Protein AF-A0AAV5QEA1-F1 (afdb_monomer_lite)

Secondary structure (DSSP, 8-state):
-HHHHHHHHHHHHHHHHHHHSTT-SSSTTS---GGG--HHHHHHHS-HHHHHHHHHHHHHHHHHHHHHHHHSHHHHH----HHHHHHHHHHHTGGGHHHHHIIIIIS--

Structure (mmCIF, N/CA/C/O backbone):
data_AF-A0AAV5QEA1-F1
#
_entry.id   AF-A0AAV5QEA1-F1
#
loop_
_atom_site.group_PDB
_atom_site.id
_atom_site.type_symbol
_atom_site.label_atom_id
_atom_site.label_alt_id
_atom_site.label_comp_id
_atom_site.label_asy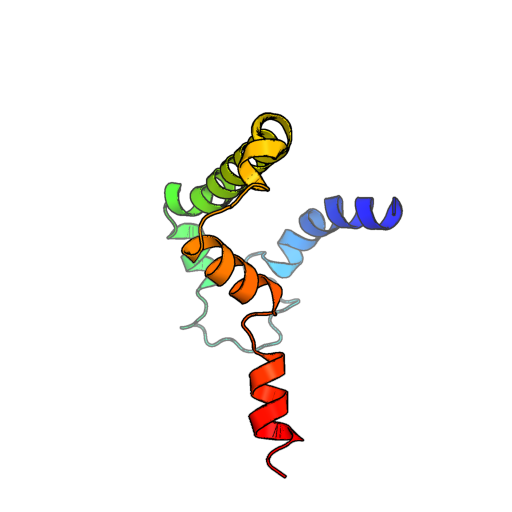m_id
_atom_site.label_entity_id
_atom_site.label_seq_id
_atom_site.pdbx_PDB_ins_code
_atom_site.Cartn_x
_atom_site.Cartn_y
_atom_site.Cartn_z
_atom_site.occupancy
_atom_site.B_iso_or_equiv
_atom_site.auth_seq_id
_atom_site.auth_comp_id
_atom_site.auth_asym_id
_atom_site.auth_atom_id
_atom_site.pdbx_PDB_model_num
ATOM 1 N N . MET A 1 1 ? 14.644 -17.846 8.907 1.00 85.56 1 MET A N 1
ATOM 2 C CA . MET A 1 1 ? 14.403 -16.396 8.727 1.00 85.56 1 MET A CA 1
ATOM 3 C C . MET A 1 1 ? 15.519 -15.703 7.960 1.00 85.56 1 MET A C 1
ATOM 5 O O . MET A 1 1 ? 15.199 -15.098 6.953 1.00 85.56 1 MET A O 1
ATOM 9 N N . MET A 1 2 ? 16.798 -15.847 8.339 1.00 94.62 2 MET A N 1
ATOM 10 C CA . MET A 1 2 ? 17.924 -15.179 7.650 1.00 94.62 2 MET A CA 1
ATOM 11 C C . MET A 1 2 ? 17.935 -15.387 6.123 1.00 94.62 2 MET A C 1
ATOM 13 O O . MET A 1 2 ? 17.987 -14.419 5.374 1.00 94.62 2 MET A O 1
ATOM 17 N N . ILE A 1 3 ? 17.813 -16.637 5.655 1.00 95.12 3 ILE A N 1
ATOM 18 C CA . ILE A 1 3 ? 17.825 -16.943 4.213 1.00 95.12 3 ILE A CA 1
ATOM 19 C C . ILE A 1 3 ? 16.619 -16.327 3.475 1.00 95.12 3 ILE A C 1
ATOM 21 O O . ILE A 1 3 ? 16.785 -15.749 2.407 1.00 95.12 3 ILE A O 1
ATOM 25 N N . LEU A 1 4 ? 15.421 -16.356 4.079 1.00 94.56 4 LEU A N 1
ATOM 26 C CA . LEU A 1 4 ? 14.220 -15.712 3.525 1.00 94.56 4 LEU A CA 1
ATOM 27 C C . LEU A 1 4 ? 14.360 -14.182 3.498 1.00 94.56 4 LEU A C 1
ATOM 29 O O . LEU A 1 4 ? 13.970 -13.557 2.518 1.00 94.56 4 LEU A O 1
ATOM 33 N N . ALA A 1 5 ? 14.936 -13.582 4.544 1.00 94.75 5 ALA A N 1
ATOM 34 C CA . ALA A 1 5 ? 15.161 -12.141 4.620 1.00 94.75 5 ALA A CA 1
ATOM 35 C C . ALA A 1 5 ? 16.139 -11.672 3.532 1.00 94.75 5 ALA A C 1
ATOM 37 O O . ALA A 1 5 ? 15.852 -10.702 2.832 1.00 94.75 5 ALA A O 1
ATOM 38 N N . MET A 1 6 ? 17.235 -12.409 3.310 1.00 95.25 6 MET A N 1
ATOM 39 C CA . MET A 1 6 ? 18.163 -12.133 2.206 1.00 95.25 6 MET A CA 1
ATOM 40 C C . MET A 1 6 ? 17.439 -12.180 0.857 1.00 95.25 6 MET A C 1
ATOM 42 O O . MET A 1 6 ? 17.550 -11.243 0.068 1.00 95.25 6 MET A O 1
ATOM 46 N N . PHE A 1 7 ? 16.624 -13.210 0.609 1.00 94.81 7 PHE A N 1
ATOM 47 C CA . PHE A 1 7 ? 15.841 -13.265 -0.624 1.00 94.81 7 PHE A CA 1
ATOM 48 C C . PHE A 1 7 ? 14.840 -12.105 -0.747 1.00 94.81 7 PHE A C 1
ATOM 50 O O . PHE A 1 7 ? 14.721 -11.538 -1.830 1.00 94.81 7 PHE A O 1
ATOM 57 N N . SER A 1 8 ? 14.185 -11.683 0.339 1.00 93.62 8 SER A N 1
ATOM 58 C CA . SER A 1 8 ? 13.232 -10.561 0.307 1.00 93.62 8 SER A CA 1
ATOM 59 C C . SER A 1 8 ? 13.866 -9.213 -0.067 1.00 93.62 8 SER A C 1
ATOM 61 O O . SER A 1 8 ? 13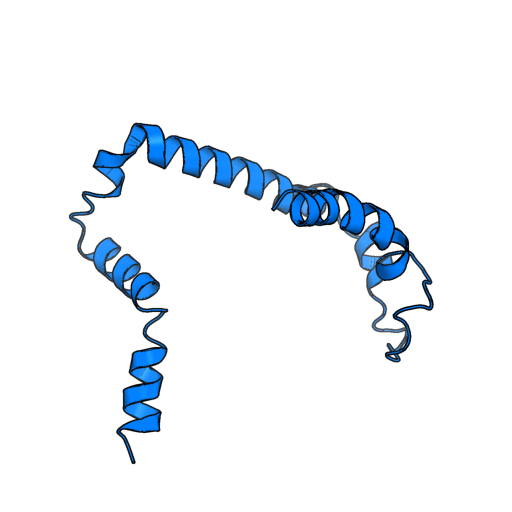.204 -8.388 -0.688 1.00 93.62 8 SER A O 1
ATOM 63 N N . ILE A 1 9 ? 15.150 -9.007 0.255 1.00 93.06 9 ILE A N 1
ATOM 64 C CA . ILE A 1 9 ? 15.884 -7.774 -0.068 1.00 93.06 9 ILE A CA 1
ATOM 65 C C . ILE A 1 9 ? 16.421 -7.823 -1.505 1.00 93.06 9 ILE A C 1
ATOM 67 O O . ILE A 1 9 ? 16.268 -6.864 -2.258 1.00 93.06 9 ILE A O 1
ATOM 71 N N . PHE A 1 10 ? 17.054 -8.934 -1.901 1.00 94.81 10 PHE A N 1
ATOM 72 C CA . PHE A 1 10 ? 17.828 -8.987 -3.147 1.00 94.81 10 PHE A CA 1
ATOM 73 C C . PHE A 1 10 ? 17.038 -9.461 -4.368 1.00 94.81 10 PHE A C 1
ATOM 75 O O . PHE A 1 10 ? 17.270 -8.965 -5.471 1.00 94.81 10 PHE A O 1
ATOM 82 N N . VAL A 1 11 ? 16.099 -10.399 -4.207 1.00 93.75 11 VAL A N 1
ATOM 83 C CA . VAL A 1 11 ? 15.400 -11.003 -5.357 1.00 93.75 11 VAL A CA 1
ATOM 84 C C . VAL A 1 11 ? 14.555 -9.969 -6.087 1.00 93.75 11 VAL A C 1
ATOM 86 O O . VAL A 1 11 ? 14.541 -9.967 -7.313 1.00 93.75 11 VAL A O 1
ATOM 89 N N . GLY A 1 12 ? 13.916 -9.046 -5.363 1.00 89.38 12 GLY A N 1
ATOM 90 C CA . GLY A 1 12 ? 13.123 -7.979 -5.977 1.00 89.38 12 GLY A CA 1
ATOM 91 C C . GLY A 1 12 ? 13.945 -7.078 -6.904 1.00 89.38 12 GLY A C 1
ATOM 92 O O . GLY A 1 12 ? 13.477 -6.724 -7.981 1.00 89.38 12 GLY A O 1
ATOM 93 N N . TYR A 1 13 ? 15.186 -6.755 -6.527 1.00 91.38 13 TYR A N 1
ATOM 94 C CA . TYR A 1 13 ? 16.080 -5.950 -7.361 1.00 91.38 13 TYR A CA 1
ATOM 95 C C . TYR A 1 13 ? 16.591 -6.734 -8.576 1.00 91.38 13 TYR A C 1
ATOM 97 O O . TYR A 1 13 ? 16.503 -6.244 -9.697 1.00 91.38 13 TYR A O 1
ATOM 105 N N . LEU A 1 14 ? 17.065 -7.969 -8.371 1.00 90.88 14 LEU A N 1
ATOM 106 C CA . LEU A 1 14 ? 17.605 -8.810 -9.449 1.00 90.88 14 LEU A CA 1
ATOM 107 C C . LEU A 1 14 ? 16.542 -9.202 -10.484 1.00 90.88 14 LEU A C 1
ATOM 109 O O . LEU A 1 14 ? 16.834 -9.297 -11.672 1.00 90.88 14 LEU A O 1
ATOM 113 N N . ALA A 1 15 ? 15.308 -9.430 -10.038 1.00 89.31 15 ALA A N 1
ATOM 114 C CA . ALA A 1 15 ? 14.211 -9.847 -10.899 1.00 89.31 15 ALA A CA 1
ATOM 115 C C . ALA A 1 15 ? 13.461 -8.673 -11.550 1.00 89.31 15 ALA A C 1
ATOM 117 O O . ALA A 1 15 ? 12.647 -8.904 -12.445 1.00 89.31 15 ALA A O 1
ATOM 118 N N . LYS A 1 16 ? 13.724 -7.426 -11.132 1.00 86.88 16 LYS A N 1
ATOM 119 C CA . LYS A 1 16 ? 13.032 -6.236 -11.643 1.00 86.88 16 LYS A CA 1
ATOM 120 C C . LYS A 1 16 ? 13.102 -6.164 -13.165 1.00 86.88 16 LYS A C 1
ATOM 122 O O . LYS A 1 16 ? 12.062 -6.072 -13.805 1.00 86.88 16 LYS A O 1
ATOM 127 N N . ASP A 1 17 ? 14.296 -6.263 -13.738 1.00 84.50 17 ASP A N 1
ATOM 128 C CA . ASP A 1 17 ? 14.468 -6.128 -15.186 1.00 84.50 17 ASP A CA 1
ATOM 129 C C . ASP A 1 17 ? 13.909 -7.334 -15.948 1.00 84.50 17 ASP A C 1
ATOM 131 O O . ASP A 1 17 ? 13.502 -7.176 -17.088 1.00 84.50 17 ASP A O 1
ATOM 135 N N . LEU A 1 18 ? 13.818 -8.515 -15.321 1.00 85.19 18 LEU A N 1
ATOM 136 C CA . LEU A 1 18 ? 13.235 -9.716 -15.932 1.00 85.19 18 LEU A CA 1
ATOM 137 C C . LEU A 1 18 ? 11.706 -9.622 -16.075 1.00 85.19 18 LEU A C 1
ATOM 139 O O . LEU A 1 18 ? 11.166 -10.052 -17.094 1.00 85.19 18 LEU A O 1
ATOM 143 N N . TYR A 1 19 ? 11.010 -9.065 -15.076 1.00 80.56 19 TYR A N 1
ATOM 144 C CA . TYR A 1 19 ? 9.539 -8.998 -15.053 1.00 80.56 19 TYR A CA 1
ATOM 145 C C . TYR A 1 19 ? 8.963 -7.640 -15.462 1.00 80.56 19 TYR A C 1
ATOM 147 O O . TYR A 1 19 ? 7.906 -7.596 -16.082 1.00 80.56 19 TYR A O 1
ATOM 155 N N . LEU A 1 20 ? 9.627 -6.543 -15.094 1.00 79.06 20 LEU A N 1
ATOM 156 C CA . LEU A 1 20 ? 9.169 -5.171 -15.330 1.00 79.06 20 LEU A CA 1
ATOM 157 C C . LEU A 1 20 ? 9.978 -4.454 -16.423 1.00 79.06 20 LEU A C 1
ATOM 159 O O . LEU A 1 20 ? 9.665 -3.317 -16.761 1.00 79.06 20 LEU A O 1
ATOM 163 N N . GLY A 1 21 ? 11.030 -5.078 -16.959 1.00 77.44 21 GLY A N 1
ATOM 164 C CA . GLY A 1 21 ? 11.815 -4.495 -18.041 1.00 77.44 21 GLY A CA 1
ATOM 165 C C . GLY A 1 21 ? 10.994 -4.331 -19.321 1.00 77.44 21 GLY A C 1
ATOM 166 O O . GLY A 1 21 ? 10.176 -5.180 -19.680 1.00 77.44 21 GLY A O 1
ATOM 167 N N . LEU A 1 22 ? 11.234 -3.237 -20.042 1.00 74.69 22 LEU A N 1
ATOM 168 C CA . LEU A 1 22 ? 10.596 -2.991 -21.332 1.00 74.69 22 LEU A CA 1
ATOM 169 C C . LEU A 1 22 ? 10.997 -4.084 -22.336 1.00 74.69 22 LEU A C 1
ATOM 171 O O . LEU A 1 22 ? 12.177 -4.278 -22.621 1.00 74.69 22 LEU A O 1
ATOM 175 N N . GLY A 1 23 ? 10.005 -4.784 -22.891 1.00 69.69 23 GLY A N 1
ATOM 176 C CA . GLY A 1 23 ? 10.221 -5.782 -23.943 1.00 69.69 23 GLY A CA 1
ATOM 177 C C . GLY A 1 23 ? 10.731 -7.147 -23.467 1.00 69.69 23 GLY A C 1
ATOM 178 O O . GLY A 1 23 ? 11.254 -7.903 -24.287 1.00 69.69 23 GLY A O 1
ATOM 179 N N . THR A 1 24 ? 10.591 -7.505 -22.185 1.00 71.06 24 THR A N 1
ATOM 180 C CA . THR A 1 24 ? 10.980 -8.848 -21.732 1.00 71.06 24 THR A CA 1
ATOM 181 C C . THR A 1 24 ? 10.050 -9.944 -22.256 1.00 71.06 24 THR A C 1
ATOM 183 O O . THR A 1 24 ? 8.835 -9.929 -22.079 1.00 71.06 24 THR A O 1
ATOM 186 N N . GLY A 1 25 ? 10.642 -10.954 -22.901 1.00 67.12 25 GLY A N 1
ATOM 187 C CA . GLY A 1 25 ? 9.920 -12.101 -23.466 1.00 67.12 25 GLY A CA 1
ATOM 188 C C . GLY A 1 25 ? 9.569 -13.207 -22.462 1.00 67.12 25 GLY A C 1
ATOM 189 O O . GLY A 1 25 ? 8.867 -14.143 -22.828 1.00 67.12 25 GLY A O 1
ATOM 190 N N . PHE A 1 26 ? 10.041 -13.126 -21.211 1.00 68.12 26 PHE A N 1
ATOM 191 C CA . PHE A 1 26 ? 9.867 -14.196 -20.216 1.00 68.12 26 PHE A CA 1
ATOM 192 C C . PHE A 1 26 ? 8.416 -14.359 -19.742 1.00 68.12 26 PHE A C 1
ATOM 194 O O . PHE A 1 26 ? 7.961 -15.486 -19.562 1.00 68.12 26 PHE A O 1
ATOM 201 N N . TYR A 1 27 ? 7.685 -13.255 -19.559 1.00 61.84 27 TYR A N 1
ATOM 202 C CA . TYR A 1 27 ? 6.283 -13.265 -19.113 1.00 61.84 27 TYR A CA 1
ATOM 203 C C . TYR A 1 27 ? 5.293 -12.824 -20.209 1.00 61.84 27 TYR A C 1
ATOM 205 O O . TYR A 1 27 ? 4.086 -12.788 -19.993 1.00 61.84 27 TYR A O 1
ATOM 213 N N . ASN A 1 28 ? 5.777 -12.571 -21.429 1.00 61.59 28 ASN A N 1
ATOM 214 C CA . ASN A 1 28 ? 4.952 -12.195 -22.584 1.00 61.59 28 ASN A CA 1
ATOM 215 C C . ASN A 1 28 ? 4.208 -13.396 -23.224 1.00 61.59 28 ASN A C 1
ATOM 217 O O . ASN A 1 28 ? 3.836 -13.355 -24.394 1.00 61.59 28 ASN A O 1
ATOM 221 N N . SER A 1 29 ? 4.017 -14.490 -22.473 1.00 58.38 29 SER A N 1
ATOM 222 C CA . SER A 1 29 ? 3.296 -15.699 -22.908 1.00 58.38 29 SER A CA 1
ATOM 223 C C . SER A 1 29 ? 1.775 -15.517 -22.914 1.00 58.38 29 SER A C 1
ATOM 225 O O . SER A 1 29 ? 1.061 -16.277 -23.569 1.00 58.38 29 SER A O 1
ATOM 227 N N . VAL A 1 30 ? 1.276 -14.487 -22.227 1.00 65.44 30 VAL A N 1
ATOM 228 C CA . VAL A 1 30 ? -0.111 -14.036 -22.323 1.00 65.44 30 VAL A CA 1
ATOM 229 C C . VAL A 1 30 ? -0.183 -12.994 -23.434 1.00 65.44 30 VAL A C 1
ATOM 231 O O . VAL A 1 30 ? 0.404 -11.921 -23.322 1.00 65.44 30 VAL A O 1
ATOM 234 N N . PHE A 1 31 ? -0.894 -13.307 -24.519 1.00 69.88 31 PHE A N 1
ATOM 235 C CA . PHE A 1 31 ? -1.117 -12.356 -25.605 1.00 69.88 31 PHE A CA 1
ATOM 236 C C . PHE A 1 31 ? -1.904 -11.147 -25.082 1.00 69.88 31 PHE A C 1
ATOM 238 O O . PHE A 1 31 ? -3.090 -11.250 -24.766 1.00 69.88 31 PHE A O 1
ATOM 245 N N . ILE A 1 32 ? -1.238 -9.997 -24.998 1.00 72.69 32 ILE A N 1
ATOM 246 C CA . ILE A 1 32 ? -1.857 -8.712 -24.681 1.00 72.69 32 ILE A CA 1
ATOM 247 C C . ILE A 1 32 ? -1.988 -7.951 -25.995 1.00 72.69 32 ILE A C 1
ATOM 249 O O . ILE A 1 32 ? -1.003 -7.717 -26.695 1.00 72.69 32 ILE A O 1
ATOM 253 N N . HIS A 1 33 ? -3.215 -7.571 -26.343 1.00 76.31 33 HIS A N 1
ATOM 254 C CA . HIS A 1 33 ? -3.457 -6.761 -27.530 1.00 76.31 33 HIS A CA 1
ATOM 255 C C . HIS A 1 33 ? -2.692 -5.424 -27.410 1.00 76.31 33 HIS A C 1
ATOM 257 O O . HIS A 1 33 ? -2.771 -4.796 -26.352 1.00 76.31 33 HIS A O 1
ATOM 263 N N . PRO A 1 34 ? -1.999 -4.944 -28.462 1.00 70.94 34 PRO A N 1
ATOM 264 C CA . PRO A 1 34 ? -1.138 -3.756 -28.395 1.00 70.94 34 PRO A CA 1
ATOM 265 C C . PRO A 1 34 ? -1.859 -2.493 -27.897 1.00 70.94 34 PRO A C 1
ATOM 267 O O . 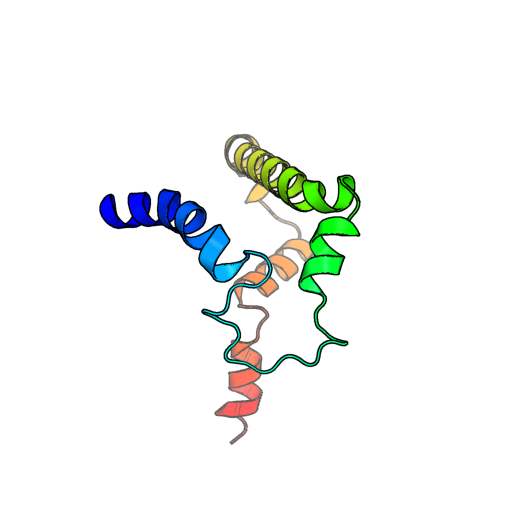PRO A 1 34 ? -1.269 -1.705 -27.169 1.00 70.94 34 PRO A O 1
ATOM 270 N N . ASN A 1 35 ? -3.155 -2.342 -28.194 1.00 76.00 35 ASN A N 1
ATOM 271 C CA . ASN A 1 35 ? -3.971 -1.224 -27.689 1.00 76.00 35 ASN A CA 1
ATOM 272 C C . ASN A 1 35 ? -4.174 -1.213 -26.160 1.00 76.00 35 ASN A C 1
ATOM 274 O O . ASN A 1 35 ? -4.605 -0.201 -25.625 1.00 76.00 35 ASN A O 1
ATOM 278 N N . ASN A 1 36 ? -3.897 -2.318 -25.463 1.00 75.75 36 ASN A N 1
ATOM 279 C CA . ASN A 1 36 ? -4.031 -2.433 -24.007 1.00 75.75 36 ASN A CA 1
ATOM 280 C C . ASN A 1 36 ? -2.665 -2.489 -23.305 1.00 75.75 36 ASN A C 1
ATOM 282 O O . ASN A 1 36 ? -2.588 -2.810 -22.118 1.00 75.75 36 ASN A O 1
ATOM 286 N N . LEU A 1 37 ? -1.575 -2.218 -24.027 1.00 74.75 37 LEU A N 1
ATOM 287 C CA . LEU A 1 37 ? -0.218 -2.292 -23.499 1.00 74.75 37 LEU A CA 1
ATOM 288 C C . LEU A 1 37 ? 0.145 -0.971 -22.804 1.00 74.75 37 LEU A C 1
ATOM 290 O O . LEU A 1 37 ? 0.935 -0.171 -23.293 1.00 74.75 37 LEU A O 1
ATOM 294 N N . SER A 1 38 ? -0.452 -0.745 -21.633 1.00 74.25 38 SER A N 1
ATOM 295 C CA . SER A 1 38 ? -0.329 0.501 -20.863 1.00 74.25 38 SER A CA 1
ATOM 296 C C . SER A 1 38 ? 0.985 0.641 -20.087 1.00 74.25 38 SER A C 1
ATOM 298 O O . SER A 1 38 ? 1.234 1.677 -19.478 1.00 74.25 38 SER A O 1
ATOM 300 N N . MET A 1 39 ? 1.858 -0.369 -20.099 1.00 74.56 39 MET A N 1
ATOM 301 C CA . MET A 1 39 ? 3.064 -0.386 -19.267 1.00 74.56 39 MET A CA 1
ATOM 302 C C . MET A 1 39 ? 4.031 0.762 -19.595 1.00 74.56 39 MET A C 1
ATOM 304 O O . MET A 1 39 ? 4.423 1.497 -18.690 1.00 74.56 39 MET A O 1
ATOM 308 N N . MET A 1 40 ? 4.331 0.998 -20.879 1.00 70.94 40 MET A N 1
ATOM 309 C CA . MET A 1 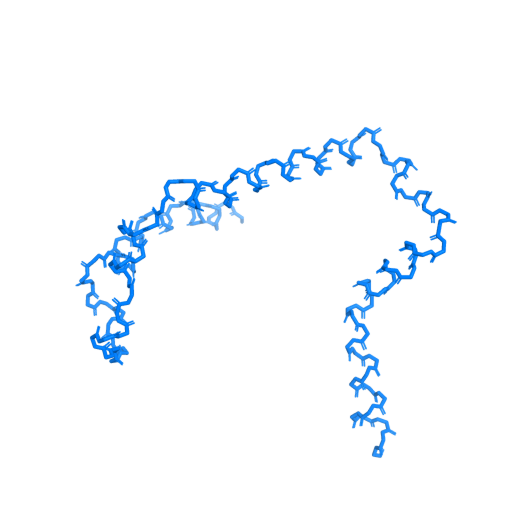40 ? 5.141 2.156 -21.291 1.00 70.94 40 MET A CA 1
ATOM 310 C C . MET A 1 40 ? 4.453 3.477 -20.949 1.00 70.94 40 MET A C 1
ATOM 312 O O . MET A 1 40 ? 5.082 4.387 -20.417 1.00 70.94 40 MET A O 1
ATOM 316 N N . GLU A 1 41 ? 3.153 3.581 -21.216 1.00 70.81 41 GLU A N 1
ATOM 317 C CA . GLU A 1 41 ? 2.408 4.808 -20.945 1.00 70.81 41 GLU A CA 1
ATOM 318 C C . GLU A 1 41 ? 2.427 5.147 -19.454 1.00 70.81 41 GLU A C 1
ATOM 320 O O . GLU A 1 41 ? 2.646 6.302 -19.102 1.00 70.81 41 GLU A O 1
ATOM 325 N N . THR A 1 42 ? 2.289 4.163 -18.562 1.00 79.94 42 THR A N 1
ATOM 326 C CA . THR A 1 42 ? 2.315 4.397 -17.112 1.00 79.94 42 THR A CA 1
ATOM 327 C C . THR A 1 42 ? 3.662 4.911 -16.606 1.00 79.94 42 THR A C 1
ATOM 329 O O . THR A 1 42 ? 3.678 5.810 -15.770 1.00 79.94 42 THR A O 1
ATOM 332 N N . GLU A 1 43 ? 4.798 4.429 -17.120 1.00 81.00 43 GLU A N 1
ATOM 333 C CA . GLU A 1 43 ? 6.110 4.894 -16.648 1.00 81.00 43 GLU A CA 1
ATOM 334 C C . GLU A 1 43 ? 6.394 6.363 -16.994 1.00 81.00 43 GLU A C 1
ATOM 336 O O . GLU A 1 43 ? 6.999 7.070 -16.180 1.00 81.00 43 GLU A O 1
ATOM 341 N N . PHE A 1 44 ? 5.941 6.825 -18.165 1.00 79.69 44 PHE A N 1
ATOM 342 C CA . PHE A 1 44 ? 6.246 8.162 -18.688 1.00 79.69 44 PHE A CA 1
ATOM 343 C C . PHE A 1 44 ? 5.137 9.203 -18.462 1.00 79.69 44 PHE A C 1
ATOM 345 O O . PHE A 1 44 ? 5.438 10.392 -18.385 1.00 79.69 44 PHE A O 1
ATOM 352 N N . SER A 1 45 ? 3.868 8.793 -18.344 1.00 83.25 45 SER A N 1
ATOM 353 C CA . SER A 1 45 ? 2.731 9.719 -18.174 1.00 83.25 45 SER A CA 1
ATOM 354 C C . SER A 1 45 ? 2.482 10.146 -16.726 1.00 83.25 45 SER A C 1
ATOM 356 O O . SER A 1 45 ? 1.860 11.183 -16.483 1.00 83.25 45 SER A O 1
ATOM 358 N N . LEU A 1 46 ? 2.951 9.366 -15.747 1.00 86.19 46 LEU A N 1
ATOM 359 C CA . LEU A 1 46 ? 2.700 9.638 -14.335 1.00 86.19 46 LEU A CA 1
ATOM 360 C C . LEU A 1 46 ? 3.530 10.834 -13.850 1.00 86.19 46 LEU A C 1
ATOM 362 O O . LEU A 1 46 ? 4.760 10.789 -13.797 1.00 86.19 46 LEU A O 1
ATOM 366 N N . GLY A 1 47 ? 2.843 11.892 -13.412 1.00 88.12 47 GLY A N 1
ATOM 367 C CA . GLY A 1 47 ? 3.477 13.030 -12.750 1.00 88.12 47 GLY A CA 1
ATOM 368 C C . GLY A 1 47 ? 4.232 12.615 -11.479 1.00 88.12 47 GLY A C 1
ATOM 369 O O . GLY A 1 47 ? 3.806 11.723 -10.740 1.00 88.12 47 GLY A O 1
ATOM 370 N N . SER A 1 48 ? 5.341 13.299 -11.189 1.00 86.94 48 SER A N 1
ATOM 371 C CA . SER A 1 48 ? 6.241 12.976 -10.069 1.00 86.94 48 SER A CA 1
ATOM 372 C C . SER A 1 48 ? 5.535 12.905 -8.709 1.00 86.94 48 SER A C 1
ATOM 374 O O . SER A 1 48 ? 5.840 12.025 -7.904 1.00 86.94 48 SER A O 1
ATOM 376 N N . LEU A 1 49 ? 4.551 13.778 -8.470 1.00 90.81 49 LEU A N 1
ATOM 377 C CA . LEU A 1 49 ? 3.758 13.796 -7.238 1.00 90.81 49 LEU A CA 1
ATOM 378 C C . LEU A 1 49 ? 2.965 12.499 -7.036 1.00 90.81 49 LEU A C 1
ATOM 380 O O . LEU A 1 49 ? 3.001 11.934 -5.948 1.00 90.81 49 LEU A O 1
ATOM 384 N N . ILE A 1 50 ? 2.296 11.995 -8.077 1.00 90.69 50 ILE A N 1
ATOM 385 C CA . ILE A 1 50 ? 1.489 10.764 -7.999 1.00 90.69 50 ILE A CA 1
ATOM 386 C C . ILE A 1 50 ? 2.398 9.554 -7.756 1.00 90.69 50 ILE A C 1
ATOM 388 O O . ILE A 1 50 ? 2.046 8.662 -6.990 1.00 90.69 50 ILE A O 1
ATOM 392 N N . LYS A 1 51 ? 3.602 9.554 -8.342 1.00 88.81 51 LYS A N 1
ATOM 393 C CA . LYS A 1 51 ? 4.599 8.490 -8.155 1.00 88.81 51 LYS A CA 1
ATOM 394 C C . LYS A 1 51 ? 5.156 8.437 -6.728 1.00 88.81 51 LYS A C 1
ATOM 396 O O . LYS A 1 51 ? 5.421 7.355 -6.214 1.00 88.81 51 LYS A O 1
ATOM 401 N N . LEU A 1 52 ? 5.333 9.593 -6.086 1.00 92.94 52 LEU A N 1
ATOM 402 C CA . LEU A 1 52 ? 5.876 9.697 -4.726 1.00 92.94 52 LEU A CA 1
ATOM 403 C C . LEU A 1 52 ? 4.811 9.582 -3.630 1.00 92.94 52 LEU A C 1
ATOM 405 O O . LEU A 1 52 ? 5.144 9.249 -2.493 1.00 92.94 52 LEU A O 1
ATOM 409 N N . LEU A 1 53 ? 3.542 9.836 -3.950 1.00 94.31 53 LEU A N 1
ATOM 410 C CA . LEU A 1 53 ? 2.449 9.857 -2.980 1.00 94.31 53 LEU A CA 1
ATOM 411 C C . LEU A 1 53 ? 2.315 8.552 -2.170 1.00 94.31 53 LEU A C 1
ATOM 413 O O . LEU A 1 53 ? 2.240 8.654 -0.944 1.00 94.31 53 LEU A O 1
ATOM 417 N N . PRO A 1 54 ? 2.368 7.340 -2.766 1.00 93.88 54 PRO A N 1
ATOM 418 C CA . PRO A 1 54 ? 2.317 6.096 -1.996 1.00 93.88 54 PRO A CA 1
ATOM 419 C C . PRO A 1 54 ? 3.471 5.970 -0.994 1.00 93.88 54 PRO A C 1
ATOM 421 O O . PRO A 1 54 ? 3.267 5.533 0.139 1.00 93.88 54 PRO A O 1
ATOM 424 N N . LEU A 1 55 ? 4.674 6.402 -1.384 1.00 95.44 55 LEU A N 1
ATOM 425 C CA . LEU A 1 55 ? 5.860 6.346 -0.533 1.00 95.44 55 LEU A CA 1
ATOM 426 C C . LEU A 1 55 ? 5.736 7.315 0.645 1.00 95.44 55 LEU A C 1
ATOM 428 O O . LEU A 1 55 ? 5.883 6.897 1.793 1.00 95.44 55 LEU A O 1
ATOM 432 N N . ILE A 1 56 ? 5.389 8.577 0.377 1.00 96.62 56 ILE A N 1
ATOM 433 C CA . ILE A 1 56 ? 5.202 9.592 1.422 1.00 96.62 56 ILE A CA 1
ATOM 434 C C . ILE A 1 56 ? 4.110 9.147 2.399 1.00 96.62 56 ILE A C 1
ATOM 436 O O . ILE A 1 56 ? 4.327 9.181 3.608 1.00 96.62 56 ILE A O 1
ATOM 440 N N . MET A 1 57 ? 2.972 8.658 1.896 1.00 96.69 57 MET A N 1
ATOM 441 C CA . MET A 1 57 ? 1.883 8.175 2.746 1.00 96.69 57 MET A CA 1
ATOM 442 C C . MET A 1 57 ? 2.302 6.977 3.601 1.00 96.69 57 MET A C 1
ATOM 444 O O . MET A 1 57 ? 1.988 6.954 4.787 1.00 96.69 57 MET A O 1
ATOM 448 N N . SER A 1 58 ? 3.054 6.015 3.058 1.00 96.56 58 SER A N 1
ATOM 449 C CA . SER A 1 58 ? 3.510 4.848 3.830 1.00 96.56 58 SER A CA 1
ATOM 450 C C . SER A 1 58 ? 4.444 5.220 4.993 1.00 96.56 58 SER A C 1
ATOM 452 O O . SER A 1 58 ? 4.312 4.695 6.102 1.00 96.56 58 SER A O 1
ATOM 454 N N . VAL A 1 59 ? 5.355 6.173 4.779 1.00 96.94 59 VAL A N 1
ATOM 455 C CA . VAL A 1 59 ? 6.300 6.628 5.810 1.00 96.94 59 VAL A CA 1
ATOM 456 C C . VAL A 1 59 ? 5.587 7.498 6.847 1.00 96.94 59 VAL A C 1
ATOM 458 O O . VAL A 1 59 ? 5.762 7.305 8.050 1.00 96.94 59 VAL A O 1
ATOM 461 N N . MET A 1 60 ? 4.721 8.413 6.407 1.00 97.62 60 MET A N 1
ATOM 462 C CA . MET A 1 60 ? 3.933 9.257 7.311 1.00 97.62 60 MET A CA 1
ATOM 463 C C . MET A 1 60 ? 2.989 8.422 8.182 1.00 97.62 60 MET A C 1
ATOM 465 O O . MET A 1 60 ? 2.932 8.612 9.392 1.00 97.62 60 MET A O 1
ATOM 469 N N . LEU A 1 61 ? 2.283 7.453 7.599 1.00 96.75 61 LEU A N 1
ATOM 470 C CA . LEU A 1 61 ? 1.331 6.637 8.347 1.00 96.75 61 LEU A CA 1
ATOM 471 C C . LEU A 1 61 ? 2.033 5.685 9.326 1.00 96.75 61 LEU A C 1
ATOM 473 O O . LEU A 1 61 ? 1.550 5.505 10.440 1.00 96.75 61 LEU A O 1
ATOM 477 N N . SER A 1 62 ? 3.184 5.113 8.953 1.00 96.44 62 SER A N 1
ATOM 478 C CA . SER A 1 62 ? 3.947 4.231 9.851 1.00 96.44 62 SER A CA 1
ATOM 479 C C . SER A 1 62 ? 4.525 4.983 11.053 1.00 96.44 62 SER A C 1
ATOM 481 O O . SER A 1 62 ? 4.416 4.508 12.182 1.00 96.44 62 SER A O 1
ATOM 483 N N . THR A 1 63 ? 5.065 6.185 10.840 1.00 95.62 63 THR A N 1
ATOM 484 C CA . THR A 1 63 ? 5.561 7.049 11.926 1.00 95.62 63 THR A CA 1
ATOM 485 C C . THR A 1 63 ? 4.431 7.552 12.827 1.00 95.62 63 THR A C 1
ATOM 487 O O . THR A 1 63 ? 4.552 7.498 14.054 1.00 95.62 63 THR A O 1
ATOM 490 N N . MET A 1 64 ? 3.293 7.964 12.254 1.00 93.56 64 MET A N 1
ATOM 491 C CA . MET A 1 64 ? 2.096 8.301 13.034 1.00 93.56 64 MET A CA 1
ATOM 492 C C . MET A 1 64 ? 1.617 7.118 13.876 1.00 93.56 64 MET A C 1
ATOM 494 O O . MET A 1 64 ? 1.328 7.284 15.055 1.00 93.56 64 MET A O 1
ATOM 498 N N . LEU A 1 65 ? 1.569 5.915 13.308 1.00 93.12 65 LEU A N 1
ATOM 499 C CA . LEU A 1 65 ? 1.127 4.728 14.031 1.00 93.12 65 LEU A CA 1
ATOM 500 C C . LEU A 1 65 ? 2.062 4.403 15.204 1.00 93.12 65 LEU A C 1
ATOM 502 O O . LEU A 1 65 ? 1.585 4.194 16.317 1.00 93.12 65 LEU A O 1
ATOM 506 N N . LEU A 1 66 ? 3.379 4.433 14.985 1.00 94.12 66 LEU A N 1
ATOM 507 C CA . LEU A 1 66 ? 4.366 4.167 16.034 1.00 94.12 66 LEU A CA 1
ATOM 508 C C . LEU A 1 66 ? 4.235 5.156 17.204 1.00 94.12 66 LEU A C 1
ATOM 510 O O . LEU A 1 66 ? 4.122 4.744 18.356 1.00 94.12 66 LEU A O 1
ATOM 514 N N . THR A 1 67 ? 4.162 6.456 16.903 1.00 91.88 67 THR A N 1
ATOM 515 C CA . THR A 1 67 ? 4.011 7.502 17.932 1.00 91.88 67 THR A CA 1
ATOM 516 C C . THR A 1 67 ? 2.695 7.387 18.702 1.00 91.88 67 THR A C 1
ATOM 518 O O . THR A 1 67 ? 2.675 7.589 19.915 1.00 91.88 67 THR A O 1
ATOM 521 N N . MET A 1 68 ? 1.604 7.020 18.026 1.00 88.69 68 MET A N 1
ATOM 522 C CA . MET A 1 68 ? 0.302 6.793 18.655 1.00 88.69 68 MET A CA 1
ATOM 523 C C . MET A 1 68 ? 0.344 5.622 19.641 1.00 88.69 68 MET A C 1
ATOM 525 O O . MET A 1 68 ? -0.102 5.773 20.779 1.00 88.69 68 MET A O 1
ATOM 529 N N . TYR A 1 69 ? 0.922 4.485 19.245 1.00 89.94 69 TYR A N 1
ATOM 530 C CA . TYR A 1 69 ? 1.013 3.312 20.116 1.00 89.94 69 TYR A CA 1
ATOM 531 C C . TYR A 1 69 ? 1.956 3.505 21.305 1.00 89.94 69 TYR A C 1
ATOM 533 O O . TYR A 1 69 ? 1.661 2.986 22.376 1.00 89.94 69 TYR A O 1
ATOM 541 N N . GLU A 1 70 ? 3.059 4.237 21.146 1.00 89.62 70 GLU A N 1
ATOM 542 C CA . GLU A 1 70 ? 4.044 4.412 22.220 1.00 89.62 70 GLU A CA 1
ATOM 543 C C . GLU A 1 70 ? 3.646 5.507 23.223 1.00 89.62 70 GLU A C 1
ATOM 545 O O . GLU A 1 70 ? 3.784 5.318 24.429 1.00 89.62 70 GLU A O 1
ATOM 550 N N . LEU A 1 71 ? 3.109 6.642 22.753 1.00 88.12 71 LEU A N 1
ATOM 551 C CA . LEU A 1 71 ? 2.841 7.811 23.606 1.00 88.12 71 LEU A CA 1
ATOM 552 C C . LEU A 1 71 ? 1.384 7.930 24.067 1.00 88.12 71 LEU A C 1
ATOM 554 O O . LEU A 1 71 ? 1.109 8.558 25.089 1.00 88.12 71 LEU A O 1
ATOM 558 N N . PHE A 1 72 ? 0.434 7.376 23.311 1.00 83.44 72 PH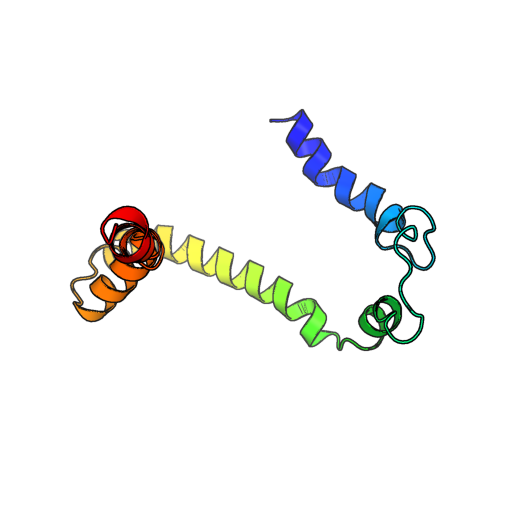E A N 1
ATOM 559 C CA . PHE A 1 72 ? -1.000 7.580 23.537 1.00 83.44 72 PHE A CA 1
ATOM 560 C C . PHE A 1 72 ? -1.770 6.275 23.758 1.00 83.44 72 PHE A C 1
ATOM 562 O O . PHE A 1 72 ? -2.997 6.266 23.628 1.00 83.44 72 PHE A O 1
ATOM 569 N N . TYR A 1 73 ? -1.076 5.200 24.145 1.00 80.12 73 TYR A N 1
ATOM 570 C CA . TYR A 1 73 ? -1.660 3.876 24.373 1.00 80.12 73 TYR A CA 1
ATOM 571 C C . TYR A 1 73 ? -2.939 3.923 25.227 1.00 80.12 73 TYR A C 1
ATOM 573 O O . TYR A 1 73 ? -3.992 3.440 24.803 1.00 80.12 73 TYR A O 1
ATOM 581 N N . ASP A 1 74 ? -2.882 4.601 26.377 1.00 75.75 74 ASP A N 1
ATOM 582 C CA . ASP A 1 74 ? -4.008 4.692 27.315 1.00 75.75 74 ASP A CA 1
ATOM 583 C C . ASP A 1 74 ? -5.230 5.395 26.708 1.00 75.75 74 ASP A C 1
ATOM 585 O O . ASP A 1 74 ? -6.372 5.039 26.986 1.00 75.75 74 ASP A O 1
ATOM 589 N N . LYS A 1 75 ? -5.020 6.382 25.832 1.00 70.62 75 LYS A N 1
ATOM 590 C CA . LYS A 1 75 ? -6.113 7.143 25.204 1.00 70.62 75 LYS A CA 1
ATOM 591 C C . LYS A 1 75 ? -6.721 6.419 24.001 1.00 70.62 75 LYS A C 1
ATOM 593 O O . LYS A 1 75 ? -7.870 6.689 23.665 1.00 70.62 75 LYS A O 1
ATOM 598 N N . LEU A 1 76 ? -5.972 5.519 23.361 1.00 69.00 76 LEU A N 1
ATOM 599 C CA . LEU A 1 76 ? -6.421 4.760 22.190 1.00 69.00 76 LEU A CA 1
ATOM 600 C C . LEU A 1 76 ? -7.301 3.565 22.560 1.00 69.00 76 LEU A C 1
ATOM 602 O O . LEU A 1 76 ? -8.228 3.249 21.820 1.00 69.00 76 LEU A O 1
ATOM 606 N N . PHE A 1 77 ? -7.037 2.902 23.689 1.00 65.06 77 PHE A N 1
ATOM 607 C CA . PHE A 1 77 ? -7.810 1.726 24.107 1.00 65.06 77 PHE A CA 1
ATOM 608 C C . PHE A 1 77 ? -9.023 2.058 24.986 1.00 65.06 77 PHE A C 1
ATOM 610 O O . PHE A 1 77 ? -9.974 1.277 25.026 1.00 65.06 77 PHE A O 1
ATOM 617 N N . ILE A 1 78 ? -9.063 3.231 25.630 1.00 62.44 78 ILE A N 1
ATOM 618 C CA . ILE A 1 78 ? -10.229 3.691 26.406 1.00 62.44 78 ILE A CA 1
ATOM 619 C C . ILE A 1 78 ? -11.228 4.395 25.470 1.00 62.44 78 ILE A C 1
ATOM 621 O O . ILE A 1 78 ? -11.599 5.557 25.646 1.00 62.44 78 ILE A O 1
ATOM 625 N N . TYR A 1 79 ? -11.689 3.690 24.437 1.00 60.44 79 TYR A N 1
ATOM 626 C CA . TYR A 1 79 ? -12.764 4.192 23.584 1.00 60.44 79 TYR A CA 1
ATOM 627 C C . TYR A 1 79 ? -14.129 3.914 24.219 1.00 60.44 79 TYR A C 1
ATOM 629 O O . TYR A 1 79 ? -14.801 2.938 23.906 1.00 60.44 79 TYR A O 1
ATOM 637 N N . ASN A 1 80 ? -14.581 4.830 25.079 1.00 66.00 80 ASN A N 1
ATOM 638 C CA . ASN A 1 80 ? -15.927 4.799 25.671 1.00 66.00 80 ASN A CA 1
ATOM 639 C C . ASN A 1 80 ? -17.028 5.338 24.721 1.00 66.00 80 ASN A C 1
ATOM 641 O O . ASN A 1 80 ? -18.155 5.609 25.130 1.00 66.00 80 ASN A O 1
ATOM 645 N N . ASN A 1 81 ? -16.712 5.536 23.436 1.00 80.12 81 ASN A N 1
ATOM 646 C CA . ASN A 1 81 ? -17.648 6.075 22.452 1.00 80.12 81 ASN A CA 1
ATOM 647 C C . ASN A 1 81 ? -18.394 4.949 21.727 1.00 80.12 81 ASN A C 1
ATOM 649 O O . ASN A 1 81 ? -17.803 4.181 20.966 1.00 80.12 81 ASN A O 1
ATOM 653 N N . ALA A 1 82 ? -19.721 4.919 21.874 1.00 81.56 82 ALA A N 1
ATOM 654 C CA . ALA A 1 82 ? -20.583 3.899 21.272 1.00 81.56 82 ALA A CA 1
ATOM 655 C C . ALA A 1 82 ? -20.465 3.806 19.735 1.00 81.56 82 ALA A C 1
ATOM 657 O O . ALA A 1 82 ? -20.584 2.719 19.172 1.00 81.56 82 ALA A O 1
ATOM 658 N N . GLY A 1 83 ? -20.216 4.925 19.042 1.00 84.38 83 GLY A N 1
ATOM 659 C CA . GLY A 1 83 ? -20.024 4.938 17.586 1.00 84.38 83 GLY A CA 1
ATOM 660 C C . GLY A 1 83 ? -18.739 4.232 17.148 1.00 84.38 83 GLY A C 1
ATOM 661 O O . GLY A 1 83 ? -18.767 3.390 16.253 1.00 84.38 83 GLY A O 1
ATOM 662 N N . LEU A 1 84 ? -17.626 4.512 17.826 1.00 83.12 84 LEU A N 1
ATOM 663 C CA . LEU A 1 84 ? -16.323 3.927 17.503 1.00 83.12 84 LEU A CA 1
ATOM 664 C C . LEU A 1 84 ? -16.266 2.446 17.868 1.00 83.12 84 LEU A C 1
ATOM 666 O O . LEU A 1 84 ? -15.706 1.664 17.109 1.00 83.12 84 LEU A O 1
ATOM 670 N N . MET A 1 85 ? -16.952 2.034 18.937 1.00 85.31 85 MET A N 1
ATOM 671 C CA . MET A 1 85 ? -17.103 0.618 19.274 1.00 85.31 85 MET A CA 1
ATOM 672 C C . MET A 1 85 ? -17.856 -0.167 18.188 1.00 85.31 85 MET A C 1
ATOM 674 O O . MET A 1 85 ? -17.485 -1.295 17.878 1.00 85.31 85 MET A O 1
ATOM 678 N N . LYS A 1 86 ? -18.883 0.421 17.555 1.00 87.88 86 LYS A N 1
ATOM 679 C CA . LYS A 1 86 ? -19.587 -0.222 16.429 1.00 87.88 86 LYS A CA 1
ATOM 680 C C . LYS A 1 86 ? -18.682 -0.386 15.209 1.00 87.88 86 LYS A C 1
ATOM 682 O O . LYS A 1 86 ? -18.680 -1.457 14.609 1.00 87.88 86 LYS A O 1
ATOM 687 N N . VAL A 1 87 ? -17.909 0.647 14.867 1.00 88.88 87 VAL A N 1
ATOM 688 C CA . VAL A 1 87 ? -16.944 0.599 13.755 1.00 88.88 87 VAL A CA 1
ATOM 689 C C . VAL A 1 87 ? -15.840 -0.421 14.043 1.00 88.88 87 VAL A C 1
ATOM 691 O O . VAL A 1 87 ? -15.531 -1.248 13.190 1.00 88.88 87 VAL A O 1
ATOM 694 N N . TYR A 1 88 ? -15.304 -0.431 15.264 1.00 89.06 88 TYR A N 1
ATOM 695 C CA . TYR A 1 88 ? -14.321 -1.418 15.703 1.00 89.06 88 TYR A CA 1
ATOM 696 C C . TYR A 1 88 ? -14.871 -2.844 15.610 1.00 89.06 88 TYR A C 1
ATOM 698 O O . TYR A 1 88 ? -14.250 -3.699 14.987 1.00 89.06 88 TYR A O 1
ATOM 706 N N . ASN A 1 89 ? -16.069 -3.098 16.148 1.00 88.44 89 ASN A N 1
ATOM 707 C CA . ASN A 1 89 ? -16.706 -4.414 16.077 1.00 88.44 89 ASN A CA 1
ATOM 708 C C . ASN A 1 89 ? -16.978 -4.850 14.632 1.00 88.44 89 ASN A C 1
ATOM 710 O O . ASN A 1 89 ? -16.824 -6.027 14.319 1.00 88.44 89 ASN A O 1
ATOM 714 N N . PHE A 1 90 ? -17.330 -3.914 13.746 1.00 91.12 90 PHE A N 1
ATOM 715 C CA . PHE A 1 90 ? -17.516 -4.189 12.323 1.00 91.12 90 PHE A CA 1
ATOM 716 C C . PHE A 1 90 ? -16.234 -4.696 11.652 1.00 91.12 90 PHE A C 1
ATOM 718 O O . PHE A 1 90 ? -16.267 -5.727 10.979 1.00 91.12 90 PHE A O 1
ATOM 725 N N . PHE A 1 91 ? -15.091 -4.046 11.884 1.00 90.50 91 PHE A N 1
ATOM 726 C CA . PHE A 1 91 ? -13.813 -4.525 11.346 1.00 90.50 91 PHE A CA 1
ATOM 727 C C . PHE A 1 91 ? -13.301 -5.786 12.061 1.00 90.50 91 PHE A C 1
ATOM 729 O O . PHE A 1 91 ? -12.791 -6.691 11.403 1.00 90.50 91 PHE A O 1
ATOM 736 N N . ASN A 1 92 ? -13.494 -5.896 13.379 1.00 91.00 92 ASN A N 1
ATOM 737 C CA . ASN A 1 92 ? -13.047 -7.041 14.175 1.00 91.00 92 ASN A CA 1
ATOM 738 C C . ASN A 1 92 ? -13.764 -8.349 13.784 1.00 91.00 92 ASN A C 1
ATOM 740 O O . ASN A 1 92 ? -13.161 -9.417 13.772 1.00 91.00 92 ASN A O 1
ATOM 744 N N . GLN A 1 93 ? -15.040 -8.276 13.391 1.00 91.06 93 GLN A N 1
ATOM 745 C CA . GLN A 1 93 ? -15.819 -9.433 12.933 1.00 91.06 93 GLN A CA 1
ATOM 746 C C . GLN A 1 93 ? -15.663 -9.721 11.431 1.00 91.06 93 GLN A C 1
ATOM 748 O O . GLN A 1 93 ? -16.568 -10.286 10.817 1.00 91.06 93 GLN A O 1
ATOM 753 N N . LYS A 1 94 ? -14.538 -9.325 10.814 1.00 90.75 94 LYS A N 1
ATOM 754 C CA . LYS A 1 94 ? -14.276 -9.520 9.375 1.00 90.75 94 LYS A CA 1
ATOM 755 C C . LYS A 1 94 ? -15.427 -8.994 8.505 1.00 90.75 94 LYS A C 1
ATOM 757 O O . LYS A 1 94 ? -15.923 -9.690 7.621 1.00 90.75 94 LYS A O 1
ATOM 762 N N . LEU A 1 95 ? -15.889 -7.773 8.792 1.00 90.62 95 LEU A N 1
ATOM 763 C CA . LEU A 1 95 ? -16.999 -7.116 8.087 1.00 90.62 95 LEU A CA 1
ATOM 764 C C . LEU A 1 95 ? -18.333 -7.889 8.172 1.00 90.62 95 LEU A C 1
ATOM 766 O O . LEU A 1 95 ? -19.186 -7.734 7.303 1.00 90.62 95 LEU A O 1
ATOM 770 N N . TYR A 1 96 ? -18.513 -8.741 9.192 1.00 89.62 96 TYR A N 1
ATOM 771 C CA . TYR A 1 96 ? -19.653 -9.661 9.349 1.00 89.62 96 TYR A CA 1
ATOM 772 C C . TYR A 1 96 ? -19.834 -10.659 8.193 1.00 89.62 96 TYR A C 1
ATOM 774 O O . TYR A 1 96 ? -20.884 -11.297 8.081 1.00 89.62 96 TYR A O 1
ATOM 782 N N . TYR A 1 97 ? -18.817 -10.827 7.343 1.00 90.94 97 TYR A N 1
ATOM 783 C CA . TYR A 1 97 ? -18.898 -11.676 6.157 1.00 90.94 97 TYR A CA 1
ATOM 784 C C . TYR A 1 97 ? -19.231 -13.130 6.520 1.00 90.94 97 TYR A C 1
ATOM 786 O O . TYR A 1 97 ? -20.138 -13.729 5.943 1.00 90.94 97 TYR A O 1
ATOM 794 N N . ASP A 1 98 ? -18.589 -13.656 7.564 1.00 89.50 98 ASP A N 1
ATOM 795 C CA . ASP A 1 98 ? -18.832 -15.015 8.055 1.00 89.50 98 ASP A CA 1
ATOM 796 C C . ASP A 1 98 ? -20.267 -15.204 8.569 1.00 89.50 98 ASP A C 1
ATOM 798 O O . ASP A 1 98 ? -20.885 -16.242 8.333 1.00 89.50 98 ASP A O 1
ATOM 802 N N . GLN A 1 99 ? -20.831 -14.199 9.248 1.00 88.31 99 GLN A N 1
ATOM 803 C CA . GLN A 1 99 ? -22.194 -14.272 9.778 1.00 88.31 99 GLN A CA 1
ATOM 804 C C . GLN A 1 99 ? -23.236 -14.234 8.656 1.00 88.31 99 GLN A C 1
ATOM 806 O O . GLN A 1 99 ? -24.230 -14.960 8.718 1.00 88.31 99 GLN A O 1
ATOM 811 N N . MET A 1 100 ? -23.000 -13.420 7.624 1.00 89.19 100 MET A N 1
ATOM 812 C CA . MET A 1 100 ? -23.841 -13.378 6.427 1.00 89.19 100 MET A CA 1
ATOM 813 C C . MET A 1 100 ? -23.809 -14.728 5.702 1.00 89.19 100 MET A C 1
ATOM 815 O O . MET A 1 100 ? -24.863 -15.307 5.446 1.00 89.19 100 MET A O 1
ATOM 819 N N . LEU A 1 101 ? -22.618 -15.277 5.443 1.00 91.50 101 LEU A N 1
ATOM 820 C CA . LEU A 1 101 ? -22.474 -16.584 4.797 1.00 91.50 101 LEU A CA 1
ATOM 821 C C . LEU A 1 101 ? -23.132 -17.711 5.599 1.00 91.50 101 LEU A C 1
ATOM 823 O O . LEU A 1 101 ? -23.833 -18.544 5.030 1.00 91.50 101 LEU A O 1
ATOM 827 N N . ASN A 1 102 ? -22.950 -17.734 6.919 1.00 91.25 102 ASN A N 1
ATOM 828 C CA . ASN A 1 102 ? -23.517 -18.783 7.760 1.00 91.25 102 ASN A CA 1
ATOM 829 C C . ASN A 1 102 ? -25.050 -18.726 7.810 1.00 91.25 102 ASN A C 1
ATOM 831 O O . ASN A 1 102 ? -25.715 -19.750 7.670 1.00 91.25 102 ASN A O 1
ATOM 835 N N . ASN A 1 103 ? -25.623 -17.530 7.962 1.00 88.38 103 ASN A N 1
ATOM 836 C CA . ASN A 1 103 ? -27.073 -17.375 8.054 1.00 88.38 103 ASN A CA 1
ATOM 837 C C . ASN A 1 103 ? -27.782 -17.582 6.711 1.00 88.38 103 ASN A C 1
ATOM 839 O O . ASN A 1 103 ? -28.827 -18.227 6.685 1.00 88.38 103 ASN A O 1
ATOM 843 N N . TYR A 1 104 ? -27.239 -17.050 5.611 1.00 86.75 104 TYR A N 1
ATOM 844 C CA . TYR A 1 104 ? -27.890 -17.128 4.299 1.00 86.75 104 TYR A CA 1
ATOM 845 C C . TYR A 1 104 ? -27.496 -18.357 3.483 1.00 86.75 104 TYR A C 1
ATOM 847 O O . TYR A 1 104 ? -28.299 -18.800 2.671 1.00 86.75 104 TYR A O 1
ATOM 855 N N . GLY A 1 105 ? -26.288 -18.890 3.661 1.00 84.12 105 GLY A N 1
ATOM 856 C CA . GLY A 1 105 ? -25.776 -20.016 2.880 1.00 84.12 105 GLY A CA 1
ATOM 857 C C . GLY A 1 105 ? -25.956 -21.367 3.564 1.00 84.12 105 GLY A C 1
ATOM 858 O O . GLY A 1 105 ? -26.450 -22.295 2.940 1.00 84.12 105 GLY A O 1
ATOM 859 N N . PHE A 1 106 ? -25.566 -21.489 4.835 1.00 79.19 106 PHE A N 1
ATOM 860 C CA . PHE A 1 106 ? -25.515 -22.792 5.518 1.00 79.19 106 PHE A CA 1
ATOM 861 C C . PHE A 1 106 ? -26.750 -23.109 6.359 1.00 79.19 106 PHE A C 1
ATOM 863 O O . PHE A 1 106 ? -27.108 -24.271 6.489 1.00 79.19 106 PHE A O 1
ATOM 870 N N . ARG A 1 107 ? -27.387 -22.094 6.951 1.00 70.38 107 ARG A N 1
ATOM 871 C CA . ARG A 1 107 ? -28.529 -22.269 7.862 1.00 70.38 107 ARG A CA 1
ATOM 872 C C . ARG A 1 107 ? -29.899 -22.095 7.186 1.00 70.38 107 ARG A C 1
ATOM 874 O O . ARG A 1 107 ? -30.916 -22.381 7.808 1.00 70.38 107 ARG A O 1
ATOM 881 N N . SER A 1 108 ? -29.937 -21.581 5.955 1.00 60.38 108 SER A N 1
ATOM 882 C CA . SER A 1 108 ? -31.175 -21.400 5.176 1.00 60.38 108 SER A CA 1
ATOM 883 C C . SER A 1 108 ? -31.597 -22.652 4.388 1.00 60.38 108 SER A C 1
ATOM 885 O O . SER A 1 108 ? -32.690 -22.653 3.821 1.00 60.38 108 SER A O 1
ATOM 887 N N . TRP A 1 109 ? -30.746 -23.687 4.375 1.00 50.38 109 TRP A N 1
ATOM 888 C CA . TRP A 1 109 ? -31.013 -25.027 3.848 1.00 50.38 109 TRP A CA 1
ATOM 889 C C . TRP A 1 109 ? -31.297 -26.012 4.980 1.00 50.38 109 TRP A C 1
ATOM 891 O O . TRP A 1 109 ? -30.635 -25.899 6.038 1.00 50.38 109 TRP A O 1
#

pLDDT: mean 83.67, std 10.8, range [50.38, 97.62]

Radius of gyration: 22.88 Å; chains: 1; bounding box: 49×39×56 Å

Sequence (109 aa):
MMILAMFSIFVGYLAKDLYLGLGTGFYNSVFIHPNNLSMMETEFSLGSLIKLLP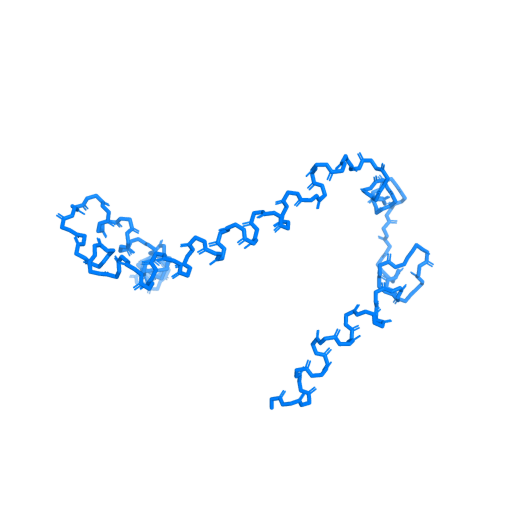LIMSVMLSTMLLTMYELFYDKLFIYNNAGLMKVYNFFNQKLYYDQMLNNYGFRSW

Foldseek 3Di:
DVVVVVCVPPVCVVCCCCPLNPPHPPPCPDPDDPVRPCSVVVVPVDDPCNVCVVVVCVVVVVVVVVCCCPPVVVVVPPPPDPVVVVVVVCVVCVNCPVVCCCVVPPVVD